Protein AF-A0A4R5DUV6-F1 (afdb_monomer)

Solvent-accessible surface area (backbone atoms only — not comparable to full-atom values): 3938 Å² total; per-residue (Å²): 112,68,66,60,48,43,54,51,16,51,48,30,30,47,57,32,71,43,88,44,94,91,54,85,70,56,73,68,54,24,52,48,33,28,53,53,11,50,52,40,44,50,49,52,52,52,49,52,54,48,55,54,51,50,54,49,52,49,53,52,52,34,58,75,69,67,53,73,83,81,126

Mean predicted aligned error: 8.67 Å

Structure (mmCIF, N/CA/C/O backbone):
data_AF-A0A4R5DUV6-F1
#
_entry.id   AF-A0A4R5DUV6-F1
#
loop_
_atom_site.group_PDB
_atom_site.id
_atom_site.type_symbol
_atom_site.label_atom_id
_atom_site.label_alt_id
_atom_site.label_comp_id
_atom_site.label_asym_id
_atom_site.label_entity_id
_atom_site.label_seq_id
_atom_site.pdbx_PDB_ins_code
_atom_site.Cartn_x
_atom_site.Cartn_y
_atom_site.Cartn_z
_atom_site.occupancy
_atom_site.B_iso_or_equiv
_atom_site.auth_seq_id
_atom_site.auth_comp_id
_atom_site.auth_asym_id
_atom_site.auth_atom_id
_atom_site.pdbx_PDB_model_num
ATOM 1 N N . MET A 1 1 ? -4.220 9.040 -8.114 1.00 72.88 1 MET A N 1
ATOM 2 C CA . MET A 1 1 ? -4.971 7.961 -7.422 1.00 72.88 1 MET A CA 1
ATOM 3 C C . MET A 1 1 ? -4.088 7.094 -6.518 1.00 72.88 1 MET A C 1
ATOM 5 O O . MET A 1 1 ? -4.436 6.918 -5.357 1.00 72.88 1 MET A O 1
ATOM 9 N N . LEU A 1 2 ? -2.925 6.613 -6.976 1.00 77.00 2 LEU A N 1
ATOM 10 C CA . LEU A 1 2 ? -2.027 5.765 -6.165 1.00 77.00 2 LEU A CA 1
ATOM 11 C C . LEU A 1 2 ? -1.514 6.421 -4.869 1.00 77.00 2 LEU A C 1
ATOM 13 O O . LEU A 1 2 ? -1.499 5.768 -3.835 1.00 77.00 2 LEU A O 1
ATOM 17 N N . LEU A 1 3 ? -1.171 7.715 -4.893 1.00 82.44 3 LEU A N 1
ATOM 18 C CA . LEU A 1 3 ? -0.769 8.459 -3.685 1.00 82.44 3 LEU A CA 1
ATOM 19 C C . LEU A 1 3 ? -1.874 8.500 -2.621 1.00 82.44 3 LEU A C 1
ATOM 21 O O . LEU A 1 3 ? -1.606 8.267 -1.451 1.00 82.44 3 LEU A O 1
ATOM 25 N N . ILE A 1 4 ? -3.124 8.738 -3.030 1.00 84.69 4 ILE A N 1
ATOM 26 C CA . ILE A 1 4 ? -4.281 8.743 -2.120 1.00 84.69 4 ILE A CA 1
ATOM 27 C C . ILE A 1 4 ? -4.446 7.359 -1.486 1.00 84.69 4 ILE A C 1
ATOM 29 O O . ILE A 1 4 ? -4.653 7.253 -0.283 1.00 84.69 4 ILE A O 1
ATOM 33 N N . THR A 1 5 ? -4.285 6.304 -2.287 1.00 83.56 5 THR A N 1
ATOM 34 C CA . THR A 1 5 ? -4.364 4.912 -1.821 1.00 83.56 5 THR A CA 1
ATOM 35 C C . THR A 1 5 ? -3.262 4.619 -0.801 1.00 83.56 5 THR A C 1
ATOM 37 O O . THR A 1 5 ? -3.544 4.073 0.257 1.00 83.56 5 THR A O 1
ATOM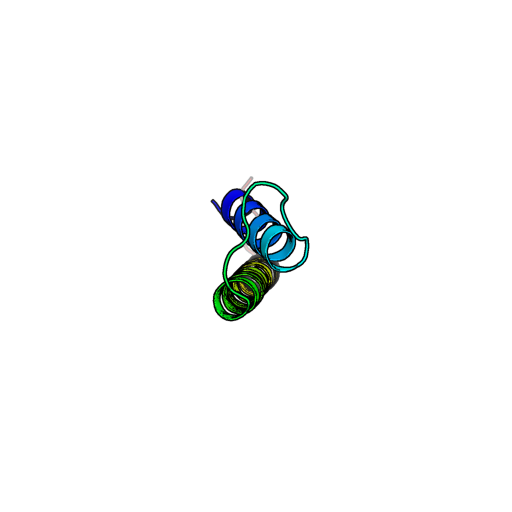 40 N N . PHE A 1 6 ? -2.029 5.068 -1.062 1.00 86.56 6 PHE A N 1
ATOM 41 C CA . PHE A 1 6 ? -0.907 4.946 -0.131 1.00 86.56 6 PHE A CA 1
ATOM 42 C C . PHE A 1 6 ? -1.176 5.652 1.203 1.00 86.56 6 PHE A C 1
ATOM 44 O O . PHE A 1 6 ? -1.061 5.027 2.256 1.00 86.56 6 PHE A O 1
ATOM 51 N N . PHE A 1 7 ? -1.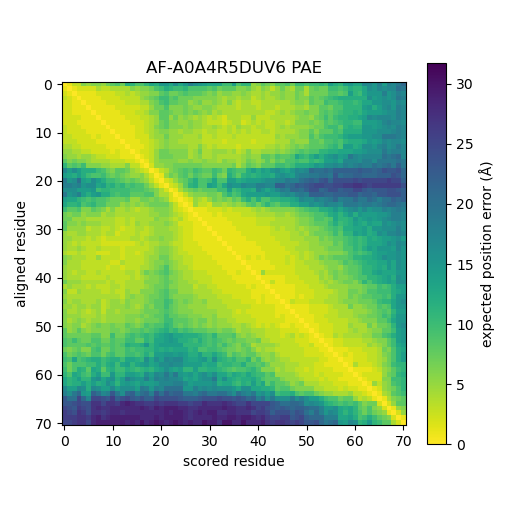579 6.927 1.171 1.00 88.38 7 PHE A N 1
ATOM 52 C CA . PHE A 1 7 ? -1.882 7.684 2.389 1.00 88.38 7 PHE A CA 1
ATOM 53 C C . PHE A 1 7 ? -3.042 7.067 3.174 1.00 88.38 7 PHE A C 1
ATOM 55 O O . PHE A 1 7 ? -2.963 6.972 4.397 1.00 88.38 7 PHE A O 1
ATOM 62 N N . LEU A 1 8 ? -4.084 6.592 2.487 1.00 87.25 8 LEU A N 1
ATOM 63 C CA . LEU A 1 8 ? -5.229 5.938 3.116 1.00 87.25 8 LEU A CA 1
ATOM 64 C C . LEU A 1 8 ? -4.826 4.616 3.784 1.00 87.25 8 LEU A C 1
ATOM 66 O O . LEU A 1 8 ? -5.183 4.373 4.935 1.00 87.25 8 LEU A O 1
ATOM 70 N N . SER A 1 9 ? -4.047 3.780 3.097 1.00 86.44 9 SER A N 1
ATOM 71 C CA . SER A 1 9 ? -3.540 2.519 3.641 1.00 86.44 9 SER A CA 1
ATOM 72 C C . SER A 1 9 ? -2.597 2.743 4.821 1.00 86.44 9 SER A C 1
ATOM 74 O O . SER A 1 9 ? -2.718 2.064 5.840 1.00 86.44 9 SER A O 1
ATOM 76 N N . PHE A 1 10 ? -1.709 3.734 4.728 1.00 87.25 10 PHE A N 1
ATOM 77 C CA . PHE A 1 10 ? -0.807 4.112 5.813 1.00 87.25 10 PHE A CA 1
ATOM 78 C C . PHE A 1 10 ? -1.573 4.625 7.042 1.00 87.25 10 PHE A C 1
ATOM 80 O O . PHE A 1 10 ? -1.312 4.184 8.163 1.00 87.25 10 PHE A O 1
ATOM 87 N N . ALA A 1 11 ? -2.574 5.485 6.834 1.00 86.25 11 ALA A N 1
ATOM 88 C CA . ALA A 1 11 ? -3.455 5.961 7.895 1.00 86.25 11 ALA A CA 1
ATOM 89 C C . ALA A 1 11 ? -4.237 4.811 8.552 1.00 86.25 11 ALA A C 1
ATOM 91 O O . ALA A 1 11 ? -4.332 4.768 9.776 1.00 86.25 11 ALA A O 1
ATOM 92 N N . LEU A 1 12 ? -4.729 3.836 7.776 1.00 85.50 12 LEU A N 1
ATOM 93 C CA . LEU A 1 12 ? -5.416 2.653 8.311 1.00 85.50 12 LEU A CA 1
ATOM 94 C C . LEU A 1 12 ? -4.517 1.824 9.237 1.00 85.50 12 LEU A C 1
ATOM 96 O O . LEU A 1 12 ? -4.954 1.408 10.312 1.00 85.50 12 LEU A O 1
ATOM 100 N N . VAL A 1 13 ? -3.256 1.608 8.845 1.00 85.62 13 VAL A N 1
ATOM 101 C CA . VAL A 1 13 ? -2.278 0.904 9.689 1.00 85.62 13 VAL A CA 1
ATOM 102 C C . VAL A 1 13 ? -2.007 1.694 10.967 1.00 85.62 13 VAL A C 1
ATOM 104 O O . VAL A 1 13 ? -1.990 1.108 12.050 1.00 85.62 13 VAL A O 1
ATOM 107 N N . LEU A 1 14 ? -1.832 3.014 10.865 1.00 85.25 14 LEU A N 1
ATOM 108 C CA . LEU A 1 14 ? -1.618 3.880 12.025 1.00 85.25 14 LEU A CA 1
ATOM 109 C C . LEU A 1 14 ? -2.804 3.833 12.996 1.00 85.25 14 LEU A C 1
ATOM 111 O O . LEU A 1 14 ? -2.597 3.615 14.185 1.00 85.25 14 LEU A O 1
ATOM 115 N N . ILE A 1 15 ? -4.036 3.954 12.506 1.00 83.81 15 ILE A N 1
ATOM 116 C CA . ILE A 1 15 ? -5.259 3.915 13.327 1.00 83.81 15 ILE A CA 1
ATOM 117 C C . ILE A 1 15 ? -5.462 2.532 13.964 1.00 83.81 15 ILE A C 1
ATOM 119 O O . ILE A 1 15 ? -5.862 2.411 15.123 1.00 83.81 15 ILE A O 1
ATOM 123 N N . GLY A 1 16 ? -5.167 1.460 13.228 1.00 78.75 16 GLY A N 1
ATOM 124 C CA . GLY A 1 16 ? -5.264 0.103 13.757 1.00 78.75 16 GLY A CA 1
ATOM 125 C C . GLY A 1 16 ? -4.214 -0.195 14.835 1.00 78.75 16 GLY A C 1
ATOM 126 O O . GLY A 1 16 ? -4.501 -0.922 15.789 1.00 78.75 16 GLY A O 1
ATOM 127 N N . LYS A 1 17 ? -3.014 0.391 14.723 1.00 79.50 17 LYS A N 1
ATOM 128 C CA . LYS A 1 17 ? -1.880 0.137 15.626 1.00 79.50 17 LYS A CA 1
ATOM 129 C C . LYS A 1 17 ? -1.876 1.067 16.846 1.00 79.50 17 LYS A C 1
ATOM 131 O O . LYS A 1 17 ? -1.747 0.596 17.977 1.00 79.50 17 LYS A O 1
ATOM 136 N N . TYR A 1 18 ? -2.088 2.364 16.647 1.00 79.31 18 TYR A N 1
ATOM 137 C CA . TYR A 1 18 ? -2.127 3.374 17.708 1.00 79.31 18 TYR A CA 1
ATOM 138 C C . TYR A 1 18 ? -3.552 3.534 18.243 1.00 79.31 18 TYR A C 1
ATOM 140 O O . TYR A 1 18 ? -4.516 3.496 17.483 1.00 79.31 18 TYR A O 1
ATOM 148 N N . GLN A 1 19 ? -3.726 3.593 19.568 1.00 64.50 19 GLN A N 1
ATOM 149 C CA . GLN A 1 19 ? -5.048 3.858 20.144 1.00 64.50 19 GLN A CA 1
ATOM 150 C C . GLN A 1 19 ? -5.356 5.329 19.904 1.00 64.50 19 GLN A C 1
ATOM 152 O O . GLN A 1 19 ? -4.702 6.203 20.467 1.00 64.50 19 GLN A O 1
ATOM 157 N N . VAL A 1 20 ? -6.311 5.594 19.017 1.00 72.81 20 VAL A N 1
ATOM 158 C CA . VAL A 1 20 ? -6.727 6.959 18.721 1.00 72.81 20 VAL A CA 1
ATOM 159 C C . VAL A 1 20 ? -7.697 7.381 19.828 1.00 72.81 20 VAL A C 1
ATOM 161 O O . VAL A 1 20 ? -8.711 6.710 20.009 1.00 72.81 20 VAL A O 1
ATOM 164 N N . PRO A 1 21 ? -7.434 8.465 20.576 1.00 65.19 21 PRO A N 1
ATOM 165 C CA . PRO A 1 21 ? -8.236 8.830 21.750 1.00 65.19 21 PRO A CA 1
ATOM 166 C C . PRO A 1 21 ? -9.717 9.112 21.437 1.00 65.19 21 PRO A C 1
ATOM 168 O O . PRO A 1 21 ? -10.558 9.002 22.321 1.00 65.19 21 PRO A O 1
ATOM 171 N N . PHE A 1 22 ? -10.051 9.419 20.180 1.00 67.25 22 PHE A N 1
ATOM 172 C CA . PHE A 1 22 ? -11.420 9.669 19.711 1.00 67.25 22 PHE A CA 1
ATOM 173 C C . PHE A 1 22 ? -12.105 8.456 19.065 1.00 67.25 22 PHE A C 1
ATOM 175 O O . PHE A 1 22 ? -13.286 8.527 18.730 1.00 67.25 22 PHE A O 1
ATOM 182 N N . PHE A 1 23 ? -11.387 7.349 18.854 1.00 68.31 23 PHE A N 1
ATOM 183 C CA . PHE A 1 23 ? -11.914 6.198 18.129 1.00 68.31 23 PHE A CA 1
ATOM 184 C C . PHE A 1 23 ? -11.332 4.905 18.703 1.00 68.31 23 PHE A C 1
ATOM 186 O O . PHE A 1 23 ? -10.187 4.539 18.430 1.00 68.31 23 PHE A O 1
ATOM 193 N N . SER A 1 24 ? -12.158 4.198 19.479 1.00 71.19 24 SER A N 1
ATOM 194 C CA . SER A 1 24 ? -11.823 2.922 20.123 1.00 71.19 24 SER A CA 1
ATOM 195 C C . SER A 1 24 ? -12.606 1.767 19.490 1.00 71.19 24 SER A C 1
ATOM 197 O O . SER A 1 24 ? -13.531 1.234 20.105 1.00 71.19 24 SER A O 1
ATOM 199 N N . PRO A 1 25 ? -12.286 1.374 18.243 1.00 75.94 25 PRO A N 1
ATOM 200 C CA . PRO A 1 25 ? -12.914 0.228 17.610 1.00 75.94 25 PRO A CA 1
ATOM 201 C C . PRO A 1 25 ? -12.511 -1.064 18.330 1.00 75.94 25 PRO A C 1
ATOM 203 O O . PRO A 1 25 ? -11.437 -1.155 18.935 1.00 75.94 25 PRO A O 1
ATOM 206 N N . SER A 1 26 ? -13.371 -2.083 18.246 1.00 83.75 26 SER A N 1
ATOM 207 C CA . SER A 1 26 ? -13.104 -3.384 18.863 1.00 83.75 26 SER A CA 1
ATOM 208 C C . SER A 1 26 ? -11.780 -3.979 18.366 1.00 83.75 26 SER A C 1
ATOM 210 O O . SER A 1 26 ? -11.301 -3.675 17.269 1.00 83.75 26 SER A O 1
ATOM 212 N N . LEU A 1 27 ? -11.178 -4.866 19.163 1.00 82.69 27 LEU A N 1
ATOM 213 C CA . LEU A 1 27 ? -9.888 -5.484 18.834 1.00 82.69 27 LEU A CA 1
ATOM 214 C C . LEU A 1 27 ? -9.900 -6.166 17.452 1.00 82.69 27 LEU A C 1
ATOM 216 O O . LEU A 1 27 ? -8.916 -6.095 16.717 1.00 82.69 27 LEU A O 1
ATOM 220 N N . ALA A 1 28 ? -11.024 -6.792 17.089 1.00 86.44 28 ALA A N 1
ATOM 221 C CA . ALA A 1 28 ? -11.217 -7.428 15.789 1.00 86.44 28 ALA A CA 1
ATOM 222 C C . ALA A 1 28 ? -11.161 -6.409 14.640 1.00 86.44 28 ALA A C 1
ATOM 224 O O . ALA A 1 28 ? -10.473 -6.633 13.645 1.00 86.44 28 ALA A O 1
ATOM 225 N N . VAL A 1 29 ? -11.812 -5.256 14.810 1.00 85.81 29 VAL A N 1
ATOM 226 C CA . VAL A 1 29 ? -11.828 -4.176 13.815 1.00 85.81 29 VAL A CA 1
ATOM 227 C C . VAL A 1 29 ? -10.445 -3.535 13.678 1.00 85.81 29 VAL A C 1
ATOM 229 O O . VAL A 1 29 ? -9.999 -3.296 12.558 1.00 85.81 29 VAL A O 1
ATOM 232 N N . ARG A 1 30 ? -9.709 -3.338 14.781 1.00 85.44 30 ARG A N 1
ATOM 233 C CA . ARG A 1 30 ? -8.320 -2.835 14.730 1.00 85.44 30 ARG A CA 1
ATOM 234 C C . ARG A 1 30 ? -7.407 -3.768 13.944 1.00 85.44 30 ARG A C 1
ATOM 236 O O . ARG A 1 30 ? -6.667 -3.308 13.079 1.00 85.44 30 ARG A O 1
ATOM 243 N N . LYS A 1 31 ? -7.487 -5.079 14.196 1.00 87.44 31 LYS A N 1
ATOM 244 C CA . LYS A 1 31 ? -6.717 -6.077 13.438 1.00 87.44 31 LYS A CA 1
ATOM 245 C C . LYS A 1 31 ? -7.085 -6.062 11.954 1.00 87.44 31 LYS A C 1
ATOM 247 O O . LYS A 1 31 ? -6.185 -6.049 11.120 1.00 87.44 31 LYS A O 1
ATOM 252 N N . ALA A 1 32 ? -8.376 -5.999 11.628 1.00 88.56 32 ALA A N 1
ATOM 253 C CA . ALA A 1 32 ? -8.834 -5.908 10.245 1.00 88.56 32 ALA A CA 1
ATOM 254 C C . ALA A 1 32 ? -8.307 -4.643 9.542 1.00 88.56 32 ALA A C 1
ATOM 256 O O . ALA A 1 32 ? -7.800 -4.739 8.428 1.00 88.56 32 ALA A O 1
ATOM 257 N N . MET A 1 33 ? -8.333 -3.479 10.201 1.00 88.94 33 MET A N 1
ATOM 258 C CA . MET A 1 33 ? -7.785 -2.229 9.651 1.00 88.94 33 MET A CA 1
ATOM 259 C C . MET A 1 33 ? -6.285 -2.319 9.368 1.00 88.94 33 MET A C 1
ATOM 261 O O . MET A 1 33 ? -5.841 -1.874 8.311 1.00 88.94 33 MET A O 1
ATOM 265 N N . VAL A 1 34 ? -5.505 -2.931 10.267 1.00 88.50 34 VAL A N 1
ATOM 266 C CA . VAL A 1 34 ? -4.070 -3.153 10.027 1.00 88.50 34 VAL A CA 1
ATOM 267 C C . VAL A 1 34 ? -3.859 -4.060 8.818 1.00 88.50 34 VAL A C 1
ATOM 269 O O . VAL A 1 34 ? -3.070 -3.715 7.945 1.00 88.50 34 VAL A O 1
ATOM 272 N N . VAL A 1 35 ? -4.576 -5.184 8.730 1.00 91.38 35 VAL A N 1
ATOM 273 C CA . VAL A 1 35 ? -4.441 -6.130 7.610 1.00 91.38 35 VAL A CA 1
ATOM 274 C C . VAL A 1 35 ? -4.816 -5.471 6.282 1.00 91.38 35 VAL A C 1
ATOM 276 O O . VAL A 1 35 ? -4.055 -5.555 5.322 1.00 91.38 35 VAL A O 1
ATOM 279 N N . VAL A 1 36 ? -5.941 -4.754 6.231 1.00 90.31 36 VAL A N 1
ATOM 280 C CA . VAL A 1 36 ? -6.379 -4.024 5.031 1.00 90.31 36 VAL A CA 1
ATOM 281 C C . VAL A 1 36 ? -5.370 -2.937 4.651 1.00 90.31 36 VAL A C 1
ATOM 283 O O . VAL A 1 36 ? -5.024 -2.797 3.478 1.00 90.31 36 VAL A O 1
ATOM 286 N N . GLY A 1 37 ? -4.839 -2.205 5.632 1.00 90.06 37 GLY A N 1
ATOM 287 C CA . GLY A 1 37 ? -3.789 -1.217 5.404 1.00 90.06 37 GLY A CA 1
ATOM 288 C C . GLY A 1 37 ? -2.493 -1.839 4.867 1.00 90.06 37 GLY A C 1
ATOM 289 O O . GLY A 1 37 ? -1.901 -1.308 3.930 1.00 90.06 37 GLY A O 1
ATOM 290 N N . MET A 1 38 ? -2.079 -3.000 5.383 1.00 90.44 38 MET A N 1
ATOM 291 C CA . MET A 1 38 ? -0.901 -3.724 4.888 1.00 90.44 38 MET A CA 1
ATOM 292 C C . MET A 1 38 ? -1.101 -4.261 3.467 1.00 90.44 38 MET A C 1
ATOM 294 O O . MET A 1 38 ? -0.185 -4.156 2.653 1.00 90.44 38 MET A O 1
ATOM 298 N N . LEU A 1 39 ? -2.290 -4.774 3.139 1.00 91.69 39 LEU A N 1
ATOM 299 C CA . LEU A 1 39 ? -2.620 -5.208 1.777 1.00 91.69 39 LEU A CA 1
ATOM 300 C C . 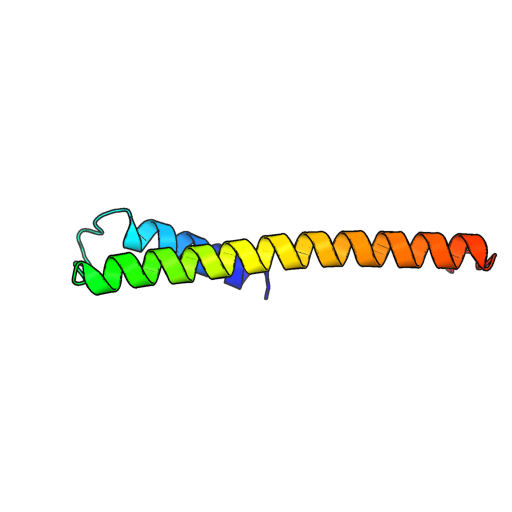LEU A 1 39 ? -2.560 -4.042 0.784 1.00 91.69 39 LEU A C 1
ATOM 302 O O . LEU A 1 39 ? -1.975 -4.182 -0.288 1.00 91.69 39 LEU A O 1
ATOM 306 N N . GLY A 1 40 ? -3.104 -2.880 1.151 1.00 89.25 40 GLY A N 1
ATOM 307 C CA . GLY A 1 40 ? -3.046 -1.688 0.304 1.00 89.25 40 GLY A CA 1
ATOM 308 C C . GLY A 1 40 ? -1.622 -1.154 0.103 1.00 89.25 40 GLY A C 1
ATOM 309 O O . GLY A 1 40 ? -1.258 -0.778 -1.012 1.00 89.25 40 GLY A O 1
ATOM 310 N N . LEU A 1 41 ? -0.777 -1.20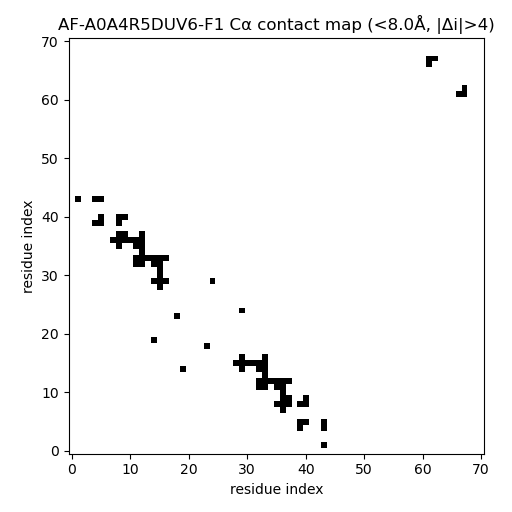3 1.141 1.00 89.62 41 LEU A N 1
ATOM 311 C CA . LEU A 1 41 ? 0.649 -0.871 1.023 1.00 89.62 41 LEU A CA 1
ATOM 312 C C . LEU A 1 41 ? 1.397 -1.866 0.125 1.00 89.62 41 LEU A C 1
ATOM 314 O O . LEU A 1 41 ? 2.170 -1.449 -0.738 1.00 89.62 41 LEU A O 1
ATOM 318 N N . GLY A 1 42 ? 1.139 -3.167 0.285 1.00 89.00 42 GLY A N 1
ATOM 319 C CA . GLY A 1 42 ? 1.709 -4.214 -0.565 1.00 89.00 42 GLY A CA 1
ATOM 320 C C . GLY A 1 42 ? 1.306 -4.057 -2.031 1.00 89.00 42 GLY A C 1
ATOM 321 O O . GLY A 1 42 ? 2.161 -4.130 -2.912 1.00 89.00 42 GLY A O 1
ATOM 322 N N . PHE A 1 43 ? 0.033 -3.750 -2.295 1.00 89.81 43 PHE A N 1
ATOM 323 C CA . PHE A 1 43 ? -0.459 -3.453 -3.641 1.00 89.81 43 PHE A CA 1
ATOM 324 C C . PHE A 1 43 ? 0.230 -2.225 -4.246 1.00 89.81 43 PHE A C 1
ATOM 326 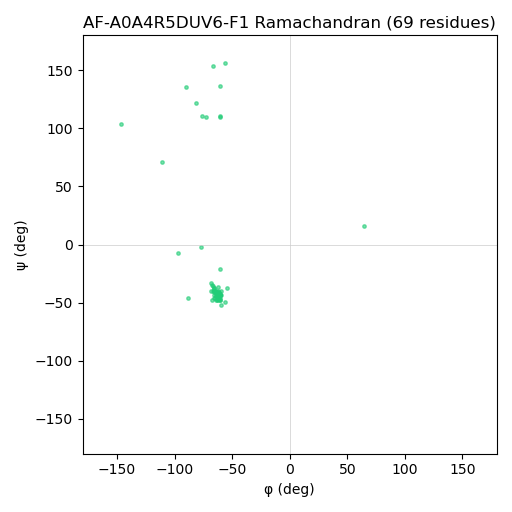O O . PHE A 1 43 ? 0.654 -2.271 -5.397 1.00 89.81 43 PHE A O 1
ATOM 333 N N . PHE A 1 44 ? 0.399 -1.144 -3.478 1.00 88.56 44 PHE A N 1
ATOM 334 C CA . PHE A 1 44 ? 1.089 0.057 -3.952 1.00 88.56 44 PHE A CA 1
ATOM 335 C C . PHE A 1 44 ? 2.548 -0.227 -4.338 1.00 88.56 44 PHE A C 1
ATOM 337 O O . PHE A 1 44 ? 2.993 0.185 -5.411 1.00 88.56 44 PHE A O 1
ATOM 344 N N . ILE A 1 45 ? 3.283 -0.949 -3.486 1.00 89.12 45 ILE A N 1
ATOM 345 C CA . ILE A 1 45 ? 4.678 -1.326 -3.751 1.00 89.12 45 ILE A CA 1
ATOM 346 C C . ILE A 1 45 ? 4.751 -2.241 -4.977 1.00 89.12 45 ILE A C 1
ATOM 348 O O . ILE A 1 45 ? 5.535 -1.978 -5.887 1.00 89.12 45 ILE A O 1
ATOM 352 N N . GLY A 1 46 ? 3.903 -3.272 -5.039 1.00 88.75 46 GLY A N 1
ATOM 353 C CA . GLY A 1 46 ? 3.844 -4.197 -6.172 1.00 88.75 46 GLY A CA 1
ATOM 354 C C . GLY A 1 46 ? 3.524 -3.488 -7.486 1.00 88.75 46 GLY A C 1
ATOM 355 O O . GLY A 1 46 ? 4.206 -3.707 -8.485 1.00 88.75 46 GLY A O 1
ATOM 356 N N . PHE A 1 47 ? 2.558 -2.567 -7.472 1.00 88.75 47 PHE A N 1
ATOM 357 C CA . PHE A 1 47 ? 2.223 -1.752 -8.635 1.00 88.75 47 PHE A CA 1
ATOM 358 C C . PHE A 1 47 ? 3.401 -0.875 -9.068 1.00 88.75 47 PHE A C 1
ATOM 360 O O . PHE A 1 47 ? 3.693 -0.790 -10.256 1.00 88.75 47 PHE A O 1
ATOM 367 N N . LYS A 1 48 ? 4.120 -0.251 -8.126 1.00 86.69 48 LYS A N 1
ATOM 368 C CA . LYS A 1 48 ? 5.296 0.568 -8.453 1.00 86.69 48 LYS A CA 1
ATOM 369 C C . LYS A 1 48 ? 6.446 -0.243 -9.040 1.00 86.69 48 LYS A C 1
ATOM 371 O O . LYS A 1 48 ? 7.082 0.218 -9.982 1.00 86.69 48 LYS A O 1
ATOM 376 N N . ILE A 1 49 ? 6.691 -1.440 -8.519 1.00 88.62 49 ILE A N 1
ATOM 377 C CA . ILE A 1 49 ? 7.695 -2.355 -9.074 1.00 88.62 49 ILE A CA 1
ATOM 378 C C . ILE A 1 49 ? 7.293 -2.785 -10.488 1.00 88.62 49 ILE A C 1
ATOM 380 O O . ILE A 1 49 ? 8.133 -2.775 -11.387 1.00 88.62 49 ILE A O 1
ATOM 384 N N . TYR A 1 50 ? 6.018 -3.117 -10.700 1.00 88.19 50 TYR A N 1
ATOM 385 C CA . TYR A 1 50 ? 5.493 -3.470 -12.017 1.00 88.19 50 TYR A CA 1
ATOM 386 C C . TYR A 1 50 ? 5.641 -2.321 -13.023 1.00 88.19 50 TYR A C 1
ATOM 388 O O . TYR A 1 50 ? 6.162 -2.533 -14.112 1.00 88.19 50 TYR A O 1
ATOM 396 N N . ASP A 1 51 ? 5.255 -1.104 -12.643 1.00 89.31 51 ASP A N 1
ATOM 397 C CA . ASP A 1 51 ? 5.341 0.108 -13.468 1.00 89.31 51 ASP A CA 1
ATOM 398 C C . ASP A 1 51 ? 6.781 0.359 -13.954 1.00 89.31 51 ASP A C 1
ATOM 400 O O . ASP A 1 51 ? 7.045 0.471 -15.156 1.00 89.31 51 ASP A O 1
ATOM 404 N N . VAL A 1 52 ? 7.745 0.305 -13.028 1.00 86.00 52 VAL A N 1
ATOM 405 C CA . VAL A 1 52 ? 9.178 0.441 -13.339 1.00 86.00 52 VAL A CA 1
ATOM 406 C C . VAL A 1 52 ? 9.670 -0.700 -14.232 1.00 86.00 52 VAL A C 1
ATOM 408 O O . VAL A 1 52 ? 10.367 -0.456 -15.217 1.00 86.00 52 VAL A O 1
ATOM 411 N N . SER A 1 53 ? 9.289 -1.941 -13.926 1.00 85.56 53 SER A N 1
ATOM 412 C CA . SER A 1 53 ? 9.716 -3.115 -14.698 1.00 85.56 53 SER A CA 1
ATOM 413 C C . SER A 1 53 ? 9.160 -3.089 -16.121 1.00 85.56 53 SER A C 1
ATOM 415 O O . SER A 1 53 ? 9.880 -3.385 -17.070 1.00 85.56 53 SER A O 1
ATOM 417 N N . SER A 1 54 ? 7.900 -2.688 -16.287 1.00 86.44 54 SER A N 1
ATOM 418 C CA . SER A 1 54 ? 7.256 -2.573 -17.597 1.00 86.44 54 SER A CA 1
ATOM 419 C C . SER A 1 54 ? 7.919 -1.503 -18.465 1.00 86.44 54 SER A C 1
ATOM 421 O O . SER A 1 54 ? 8.169 -1.756 -19.640 1.00 86.44 54 SER A O 1
ATOM 423 N N . SER A 1 55 ? 8.306 -0.372 -17.865 1.00 84.50 55 SER A N 1
ATOM 424 C CA . SER A 1 55 ? 9.022 0.717 -18.542 1.00 84.50 55 SER A CA 1
ATOM 425 C C . SER A 1 55 ? 10.432 0.302 -18.974 1.00 84.50 55 SER A C 1
ATOM 427 O O . SER A 1 55 ? 10.923 0.701 -20.030 1.00 84.50 55 SER A O 1
ATOM 429 N N . PHE A 1 56 ? 11.098 -0.523 -18.163 1.00 85.69 56 PHE A N 1
ATOM 430 C CA . PHE A 1 56 ? 12.396 -1.089 -18.515 1.00 85.69 56 PHE A CA 1
ATOM 431 C C . PHE A 1 56 ? 12.280 -2.077 -19.681 1.00 85.69 56 PHE A C 1
ATOM 433 O O . PHE A 1 56 ? 13.035 -1.982 -20.648 1.00 85.69 56 PHE A O 1
ATOM 440 N N . VAL A 1 57 ? 11.315 -3.000 -19.618 1.00 86.06 57 VAL A N 1
ATOM 441 C CA . VAL A 1 57 ? 11.080 -3.993 -20.678 1.00 86.06 57 VAL A CA 1
ATOM 442 C C . VAL A 1 57 ? 10.684 -3.313 -21.988 1.00 86.06 57 VAL A C 1
ATOM 444 O O . VAL A 1 57 ? 11.195 -3.694 -23.041 1.00 86.06 57 VAL A O 1
ATOM 447 N N . SER A 1 58 ? 9.833 -2.283 -21.940 1.00 84.38 58 SER A N 1
ATOM 448 C CA . SER A 1 58 ? 9.470 -1.519 -23.135 1.00 84.38 58 SER A CA 1
ATOM 449 C C . SER A 1 58 ? 10.683 -0.801 -23.728 1.00 84.38 58 SER A C 1
ATOM 451 O O . SER A 1 58 ? 10.952 -0.961 -24.914 1.00 84.38 58 SER A O 1
ATOM 453 N N . GLY A 1 59 ? 11.481 -0.107 -22.907 1.00 83.44 59 GLY A N 1
ATOM 454 C CA . GLY A 1 59 ? 12.689 0.584 -23.374 1.00 83.44 59 GLY A CA 1
ATOM 455 C C . GLY A 1 59 ? 13.747 -0.364 -23.952 1.00 83.44 59 GLY A C 1
ATOM 456 O O . GLY A 1 59 ? 14.391 -0.046 -24.951 1.00 83.44 59 GLY A O 1
ATOM 457 N N . PHE A 1 60 ? 13.891 -1.557 -23.371 1.00 86.44 60 PHE A N 1
ATOM 458 C CA . PHE A 1 60 ? 14.764 -2.604 -23.902 1.00 86.44 60 PHE A CA 1
ATOM 459 C C . PHE A 1 60 ? 14.272 -3.128 -25.259 1.00 86.44 60 PHE A C 1
ATOM 461 O O . PHE A 1 60 ? 15.057 -3.239 -26.203 1.00 86.44 60 PHE A O 1
ATOM 468 N N . SER A 1 61 ? 12.969 -3.403 -25.379 1.00 85.69 61 SER A N 1
ATOM 469 C CA . SER A 1 61 ? 12.345 -3.825 -26.637 1.00 85.69 61 SER A CA 1
ATOM 470 C C . SER A 1 61 ? 12.491 -2.764 -27.731 1.00 85.69 61 SER A C 1
ATOM 472 O O . SER A 1 61 ? 12.809 -3.101 -28.871 1.00 85.69 61 SER A O 1
ATOM 474 N N . ASP A 1 62 ? 12.291 -1.488 -27.401 1.00 83.88 62 ASP A N 1
ATOM 475 C CA . ASP A 1 62 ? 12.423 -0.383 -28.356 1.00 83.88 62 ASP A CA 1
ATOM 476 C C . ASP A 1 62 ? 13.873 -0.211 -28.835 1.00 83.88 62 ASP A C 1
ATOM 478 O O . ASP A 1 62 ? 14.109 0.003 -30.029 1.00 83.88 62 ASP A O 1
ATOM 482 N N . GLY A 1 63 ? 14.848 -0.404 -27.937 1.00 81.94 63 GLY A N 1
ATOM 483 C CA . GLY A 1 63 ? 16.273 -0.425 -28.270 1.00 81.94 63 GLY A CA 1
ATOM 484 C C . GLY A 1 63 ? 16.662 -1.578 -29.201 1.00 81.94 63 GLY A C 1
ATOM 485 O O . GLY A 1 63 ? 17.410 -1.366 -30.156 1.00 81.94 63 GLY A O 1
ATOM 486 N N . LEU A 1 64 ? 16.112 -2.778 -28.982 1.00 84.00 64 LEU A N 1
ATOM 487 C CA . LEU A 1 64 ? 16.302 -3.934 -29.871 1.00 84.00 64 LEU A CA 1
ATOM 488 C C . LEU A 1 64 ? 15.638 -3.744 -31.240 1.00 84.00 64 LEU A C 1
ATOM 490 O O . LEU A 1 64 ? 16.174 -4.189 -32.253 1.00 84.00 64 LEU A O 1
ATOM 494 N N . ALA A 1 65 ? 14.487 -3.073 -31.284 1.00 85.56 65 ALA A N 1
ATOM 495 C CA . ALA A 1 65 ? 13.759 -2.796 -32.519 1.00 85.56 65 ALA A CA 1
ATOM 496 C C . ALA A 1 65 ? 14.376 -1.655 -33.353 1.00 85.56 65 ALA A C 1
ATOM 498 O O . ALA A 1 65 ? 13.852 -1.332 -34.421 1.00 85.56 65 ALA A O 1
ATOM 499 N N . GLY A 1 66 ? 15.451 -1.012 -32.878 1.00 75.94 66 GLY A N 1
ATOM 500 C CA . GLY A 1 66 ? 16.087 0.120 -33.558 1.00 75.94 66 GLY A CA 1
ATOM 501 C C . GLY A 1 66 ? 15.194 1.362 -33.655 1.00 75.94 66 GLY A C 1
ATOM 502 O O . GLY A 1 66 ? 15.479 2.268 -34.444 1.00 75.94 66 GLY A O 1
ATOM 503 N N . ARG A 1 67 ? 14.107 1.428 -32.873 1.00 67.38 67 ARG A N 1
ATOM 504 C CA . ARG A 1 67 ? 13.227 2.597 -32.829 1.00 67.38 67 ARG A CA 1
ATOM 505 C C . ARG A 1 67 ? 13.922 3.679 -32.010 1.00 67.38 67 ARG A C 1
ATOM 507 O O . ARG A 1 67 ? 14.094 3.546 -30.803 1.00 67.38 67 ARG A O 1
ATOM 514 N N . LYS A 1 68 ? 14.345 4.764 -32.667 1.00 62.12 68 LYS A N 1
ATOM 515 C CA . LYS A 1 68 ? 14.779 5.972 -31.954 1.00 62.12 68 LYS A CA 1
ATOM 516 C C . LYS A 1 68 ? 13.604 6.495 -31.122 1.00 62.12 68 LYS A C 1
ATOM 518 O O . LYS A 1 68 ? 12.499 6.554 -31.664 1.00 62.12 68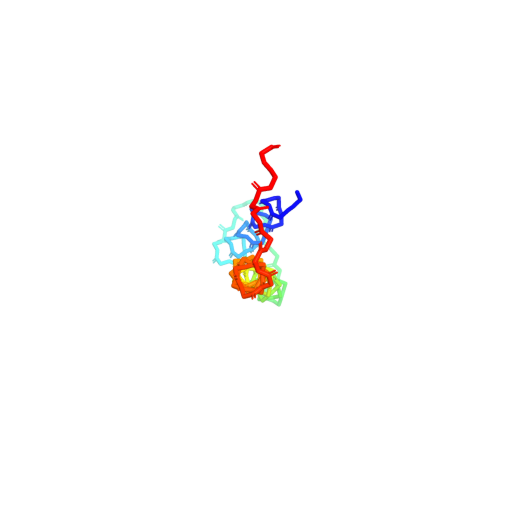 LYS 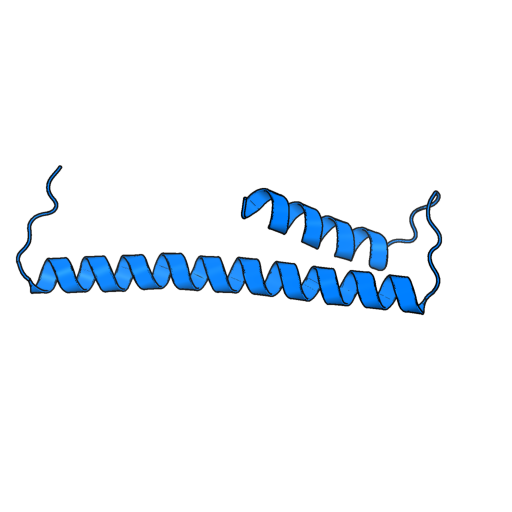A O 1
ATOM 523 N N . PRO A 1 69 ? 13.823 6.911 -29.863 1.00 57.75 69 PRO A N 1
ATOM 524 C CA . PRO A 1 69 ? 12.794 7.6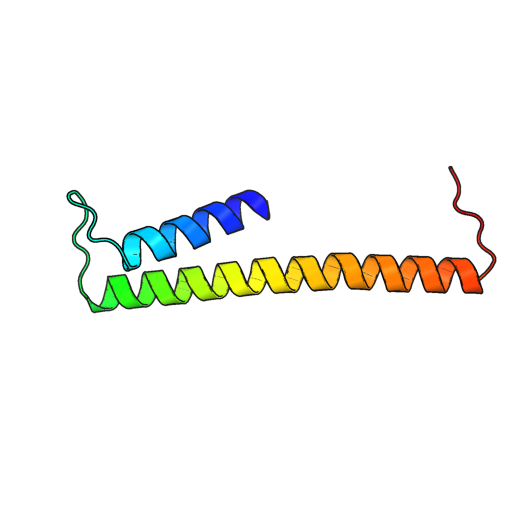08 -29.110 1.00 57.75 69 PRO A CA 1
ATOM 525 C C . PRO A 1 69 ? 12.443 8.886 -29.875 1.00 57.75 69 PRO A C 1
ATOM 527 O O . PRO A 1 69 ? 13.279 9.778 -30.025 1.00 57.75 69 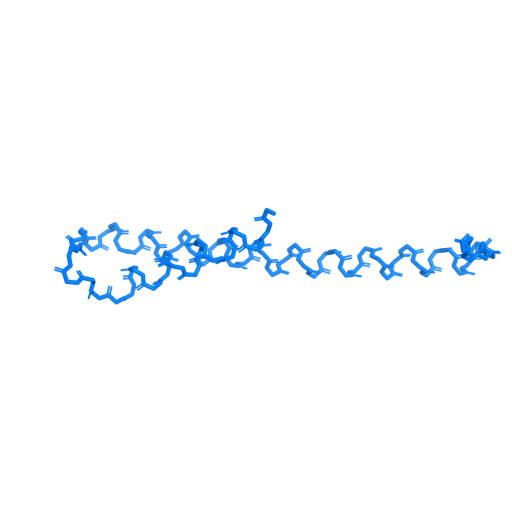PRO A O 1
ATOM 530 N N . THR A 1 70 ? 11.236 8.935 -30.436 1.00 58.38 70 THR A N 1
ATOM 531 C CA . THR A 1 70 ? 10.641 10.169 -30.950 1.00 58.38 70 THR A CA 1
ATOM 532 C C . THR A 1 70 ? 10.525 11.128 -29.774 1.00 58.38 70 THR A C 1
ATOM 534 O O . THR A 1 70 ? 9.769 10.861 -28.840 1.00 58.38 70 THR A O 1
ATOM 537 N N . GLN A 1 71 ? 11.357 12.173 -29.803 1.00 44.56 71 GLN A N 1
ATOM 538 C CA . GLN A 1 71 ? 11.175 13.382 -29.003 1.00 44.56 71 GLN A CA 1
ATOM 539 C C . GLN A 1 71 ? 9.828 14.031 -29.311 1.00 44.56 71 GLN A C 1
ATOM 541 O O . GLN A 1 71 ? 9.405 13.958 -30.489 1.00 44.56 71 GLN A O 1
#

Foldseek 3Di:
DLVVLLVQLVVLLCCLPDPDPVDDDDVVSSVVSNVSSVVSNVVSVVVVVVVVVVVVVVVVVCVVVVPDPDD

Secondary structure (DSSP, 8-state):
-HHHHHHHHHHHHHHHHS-BTTB---HHHHHHHHHHHHHHHHHHHHHHHHHHHHHHHHHHHHHHTT-----

Sequence (71 aa):
MLLITFFLSFALVLIGKYQVPFFSPSLAVRKAMVVVGMLGLGFFIGFKIYDVSSSFVSGFSDGLAGRKPTQ

Nearest PDB structures (foldseek):
  5c5b-assembly2_D  TM=7.454E-01  e=6.334E+00  Homo sapiens

Radius of gyration: 19.33 Å; Cα contacts (8 Å, |Δi|>4): 44; chains: 1; bounding box: 29×21×55 Å

pLDDT: mean 82.23, std 9.24, range [44.56, 91.69]

Organism: NCBI:txid2541721